Protein AF-L9KL40-F1 (afdb_monomer_lite)

Organism: Tupaia chinensis (NCBI:txid246437)

Foldseek 3Di:
DDDDPPPDPPPPLLPDDQLAFQPVCPPPPPPVVDDPVVSNCRGNVVDDPVSSLVVSLQVLLVVFPPDSVPCPDLRNVLSNLVSLLVVLVVVCVVVVPPVVSVVVNVVSVVVND

Secondary structure (DSSP, 8-state):
------------S----TTSBPGGGTT-TTGGGS-HHHHHHTBTTT--HHHHHHHHHHHHHHHH-SSTT-TTSHHHHHHHHHHHHHHHHHHHHH-TT-HHHHHHHHHHHHHH-

Structure (mmCIF, N/CA/C/O backbone):
data_AF-L9KL40-F1
#
_entry.id   AF-L9KL40-F1
#
loop_
_atom_site.group_PDB
_atom_site.id
_atom_site.type_symbol
_atom_site.label_atom_id
_atom_site.label_alt_id
_atom_site.label_comp_id
_atom_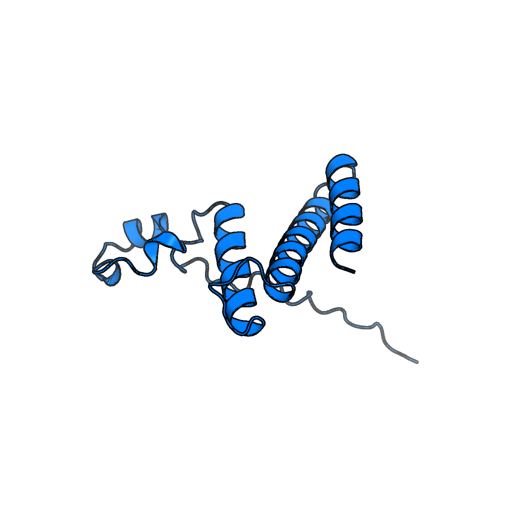site.label_asym_id
_atom_site.label_entity_id
_atom_site.label_seq_id
_atom_site.pdbx_PDB_ins_code
_atom_site.Cartn_x
_atom_site.Cartn_y
_atom_site.Cartn_z
_atom_site.occupancy
_atom_site.B_iso_or_equiv
_atom_site.auth_seq_id
_atom_site.auth_comp_id
_atom_site.auth_asym_id
_atom_site.auth_atom_id
_atom_site.pdbx_PDB_model_num
ATOM 1 N N . MET A 1 1 ? 27.602 -34.786 0.409 1.00 36.00 1 MET A N 1
ATOM 2 C CA . MET A 1 1 ? 27.865 -33.875 1.545 1.00 36.00 1 MET A CA 1
ATOM 3 C C . MET A 1 1 ? 27.884 -32.456 0.971 1.00 36.00 1 MET A C 1
ATOM 5 O O . MET A 1 1 ? 28.786 -32.194 0.202 1.00 36.00 1 MET A O 1
ATOM 9 N N . LEU A 1 2 ? 26.943 -31.527 1.130 1.00 39.91 2 LEU A N 1
ATOM 10 C CA . LEU A 1 2 ? 25.704 -31.403 1.894 1.00 39.91 2 LEU A CA 1
ATOM 11 C C . LEU A 1 2 ? 24.784 -30.390 1.166 1.00 39.91 2 LEU A C 1
ATOM 13 O O . LEU A 1 2 ? 25.255 -29.409 0.604 1.00 39.91 2 LEU A O 1
ATOM 17 N N . SER A 1 3 ? 23.484 -30.681 1.221 1.00 35.03 3 SER A N 1
ATOM 18 C CA . SER A 1 3 ? 22.295 -29.821 1.110 1.00 35.03 3 SER A CA 1
ATOM 19 C C . SER A 1 3 ? 22.228 -28.649 0.124 1.00 35.03 3 SER A C 1
ATOM 21 O O . SER A 1 3 ? 22.617 -27.517 0.390 1.00 35.03 3 SER A O 1
ATOM 23 N N . ARG A 1 4 ? 21.452 -28.926 -0.929 1.00 36.59 4 ARG A N 1
ATOM 24 C CA . ARG A 1 4 ? 20.424 -28.059 -1.517 1.00 36.59 4 ARG A CA 1
ATOM 25 C C . ARG A 1 4 ? 19.631 -27.340 -0.409 1.00 36.59 4 ARG A C 1
ATOM 27 O O . ARG A 1 4 ? 18.744 -27.941 0.196 1.00 36.59 4 ARG A O 1
ATOM 34 N N . ASN A 1 5 ? 19.934 -26.068 -0.150 1.00 34.59 5 ASN A N 1
ATOM 35 C CA . ASN A 1 5 ? 19.082 -25.231 0.689 1.00 34.59 5 ASN A CA 1
ATOM 36 C C . ASN A 1 5 ? 17.736 -25.057 -0.012 1.00 34.59 5 ASN A C 1
ATOM 38 O O . ASN A 1 5 ? 17.621 -24.431 -1.064 1.00 34.59 5 ASN A O 1
ATOM 42 N N . GLN A 1 6 ? 16.725 -25.679 0.581 1.00 33.97 6 GLN A N 1
ATOM 43 C CA . GLN A 1 6 ? 15.328 -25.498 0.255 1.00 33.97 6 GLN A CA 1
ATOM 44 C C . GLN A 1 6 ? 14.969 -24.046 0.590 1.00 33.97 6 GLN A C 1
ATOM 46 O O . GLN A 1 6 ? 14.642 -23.729 1.731 1.00 33.97 6 GLN A O 1
ATOM 51 N N . SER A 1 7 ? 15.016 -23.139 -0.388 1.00 35.88 7 SER A N 1
ATOM 52 C CA . SER A 1 7 ? 14.178 -21.947 -0.303 1.00 35.88 7 SER A CA 1
ATOM 53 C C . SER A 1 7 ? 12.746 -22.425 -0.525 1.00 35.88 7 SER A C 1
ATOM 55 O O . SER A 1 7 ? 12.258 -22.468 -1.657 1.00 35.88 7 SER A O 1
ATOM 57 N N . GLY A 1 8 ? 12.095 -22.856 0.560 1.00 31.52 8 GLY A N 1
ATOM 58 C CA . GLY A 1 8 ? 10.640 -22.971 0.601 1.00 31.52 8 GLY A CA 1
ATOM 59 C C . GLY A 1 8 ? 10.017 -21.683 0.053 1.00 31.52 8 GLY A C 1
ATOM 60 O O . GLY A 1 8 ? 10.679 -20.637 0.087 1.00 31.52 8 GLY A O 1
ATOM 61 N N . PRO A 1 9 ? 8.792 -21.731 -0.499 1.00 37.09 9 PRO A N 1
ATOM 62 C CA . PRO A 1 9 ? 8.182 -20.553 -1.097 1.00 37.09 9 PRO A CA 1
ATOM 63 C C . PRO A 1 9 ? 8.247 -19.441 -0.059 1.00 37.09 9 PRO A C 1
ATOM 65 O O . PRO A 1 9 ? 7.749 -19.613 1.055 1.00 37.09 9 PRO A O 1
ATOM 68 N N . ALA A 1 10 ? 8.957 -18.358 -0.396 1.00 34.62 10 ALA A N 1
ATOM 69 C CA . ALA A 1 10 ? 9.090 -17.193 0.459 1.00 34.62 10 ALA A CA 1
ATOM 70 C C . ALA A 1 10 ? 7.694 -16.888 0.989 1.00 34.62 10 ALA A C 1
ATOM 72 O O . ALA A 1 10 ? 6.809 -16.598 0.183 1.00 34.62 10 ALA A O 1
ATOM 73 N N . LYS A 1 11 ? 7.490 -17.075 2.302 1.00 39.97 11 LYS A N 1
ATOM 74 C CA . LYS A 1 11 ? 6.207 -16.891 2.983 1.00 39.97 11 LYS A CA 1
ATOM 75 C C . LYS A 1 11 ? 5.627 -15.595 2.450 1.00 39.97 11 LYS A C 1
ATOM 77 O O . LYS A 1 11 ? 6.160 -14.524 2.735 1.00 39.97 11 LYS A O 1
ATOM 82 N N . THR A 1 12 ? 4.637 -15.698 1.566 1.00 40.59 12 THR A N 1
ATOM 83 C CA . THR A 1 12 ? 4.174 -14.541 0.814 1.00 40.59 12 THR A CA 1
ATOM 84 C C . THR A 1 12 ? 3.675 -13.556 1.845 1.00 40.59 12 THR A C 1
ATOM 86 O O . THR A 1 12 ? 2.714 -13.834 2.555 1.00 40.59 12 THR A O 1
ATOM 89 N N . MET A 1 13 ? 4.314 -12.393 1.929 1.00 43.09 13 MET A N 1
ATOM 90 C CA . MET A 1 13 ? 3.933 -11.323 2.850 1.00 43.09 13 MET A CA 1
ATOM 91 C C . MET A 1 13 ? 2.547 -10.716 2.521 1.00 43.09 13 MET A C 1
ATOM 93 O O . MET A 1 13 ? 2.124 -9.723 3.101 1.00 43.09 13 MET A O 1
ATOM 97 N N . ASN A 1 14 ? 1.818 -11.341 1.595 1.00 57.53 14 ASN A N 1
ATOM 98 C CA . ASN A 1 14 ? 0.445 -11.048 1.221 1.00 57.53 14 ASN A CA 1
ATOM 99 C C . ASN A 1 14 ? -0.512 -12.017 1.936 1.00 57.53 14 ASN A C 1
ATOM 101 O O . ASN A 1 14 ? -1.391 -12.588 1.305 1.00 57.53 14 ASN A O 1
ATOM 105 N N . GLY A 1 15 ? -0.322 -12.227 3.241 1.00 71.69 15 GLY A N 1
ATOM 106 C CA . GLY A 1 15 ? -1.207 -13.046 4.081 1.00 71.69 15 GLY A CA 1
ATOM 107 C C . GLY A 1 15 ? -2.519 -12.350 4.456 1.00 71.69 15 GLY A C 1
ATOM 108 O O . GLY A 1 15 ? -3.090 -12.668 5.494 1.00 71.69 15 GLY A O 1
ATOM 109 N N . LEU A 1 16 ? -2.955 -11.362 3.668 1.00 86.38 16 LEU A N 1
ATOM 110 C CA . LEU A 1 16 ? -4.231 -10.694 3.892 1.00 86.38 16 LEU A CA 1
ATOM 111 C C . LEU A 1 16 ? -5.360 -11.585 3.359 1.00 86.38 16 LEU A C 1
ATOM 113 O O . LEU A 1 16 ? -5.271 -12.020 2.206 1.00 86.38 16 LEU A O 1
ATOM 117 N N . PRO A 1 17 ? -6.411 -11.848 4.152 1.00 91.81 17 PRO A N 1
ATOM 118 C CA . PRO A 1 17 ? -7.557 -12.596 3.664 1.00 91.81 17 PRO A CA 1
ATOM 119 C C . PRO A 1 17 ? -8.246 -11.804 2.541 1.00 91.81 17 PRO A C 1
ATOM 121 O O . PRO A 1 17 ? -8.488 -10.610 2.720 1.00 91.81 17 PRO A O 1
ATOM 124 N N . PRO A 1 18 ? -8.601 -12.427 1.401 1.00 92.31 18 PRO A N 1
ATOM 125 C CA . PRO A 1 18 ? -9.335 -11.742 0.334 1.00 92.31 18 PRO A CA 1
ATOM 126 C C . PRO A 1 18 ? -10.669 -11.151 0.806 1.00 92.31 18 PRO A C 1
ATOM 128 O O . PRO A 1 18 ? -11.052 -10.083 0.349 1.00 92.31 18 PRO A O 1
ATOM 131 N N . SER A 1 19 ? -11.331 -11.800 1.766 1.00 93.06 19 SER A N 1
ATOM 132 C CA . SER A 1 19 ? -12.589 -11.341 2.367 1.00 93.06 19 SER A CA 1
ATOM 133 C C . SER A 1 19 ? -12.437 -10.163 3.333 1.00 93.06 19 SER A C 1
ATOM 135 O O . SER A 1 19 ? -13.441 -9.619 3.783 1.00 93.06 19 SER A O 1
ATOM 137 N N . MET A 1 20 ? -11.208 -9.760 3.676 1.00 94.44 20 MET A N 1
ATOM 138 C CA . MET A 1 20 ? -10.981 -8.610 4.548 1.00 94.44 20 MET A CA 1
ATOM 139 C C . MET A 1 20 ? -11.527 -7.345 3.888 1.00 94.44 20 MET A C 1
ATOM 141 O O . MET A 1 20 ? -11.249 -7.094 2.715 1.00 94.44 20 MET A O 1
ATOM 145 N N . LEU A 1 21 ? -12.275 -6.542 4.641 1.00 95.44 21 LEU A N 1
ATOM 146 C CA . LEU A 1 21 ? -12.805 -5.276 4.146 1.00 95.44 21 LEU A CA 1
ATOM 147 C C . LEU A 1 21 ? -11.684 -4.271 3.869 1.00 95.44 21 LEU A C 1
ATOM 149 O O . LEU A 1 21 ? -10.642 -4.252 4.534 1.00 95.44 21 LEU A O 1
ATOM 153 N N . LEU A 1 22 ? -11.922 -3.410 2.883 1.00 95.75 22 LEU A N 1
ATOM 154 C CA . LEU A 1 22 ? -11.130 -2.212 2.630 1.00 95.75 22 LEU A CA 1
ATOM 155 C C . LEU A 1 22 ? -11.010 -1.361 3.903 1.00 95.75 22 LEU A C 1
ATOM 157 O O . LEU A 1 22 ? -11.966 -1.264 4.670 1.00 95.75 22 LEU A O 1
ATOM 161 N N . LYS A 1 23 ? -9.853 -0.715 4.105 1.00 93.75 23 LYS A N 1
ATOM 162 C CA . LYS A 1 23 ? -9.540 0.048 5.330 1.00 93.75 23 LYS A CA 1
ATOM 163 C C . LYS A 1 23 ? -10.658 1.021 5.719 1.00 93.75 23 LYS A C 1
ATOM 165 O O . LYS A 1 23 ? -11.103 1.021 6.861 1.00 93.75 23 LYS A O 1
ATOM 170 N N . ASP A 1 24 ? -11.152 1.780 4.748 1.00 93.62 24 ASP A N 1
ATOM 171 C CA . ASP A 1 24 ? -12.139 2.840 4.980 1.00 93.62 24 ASP A CA 1
ATOM 172 C C . ASP A 1 24 ? -13.530 2.297 5.380 1.00 93.62 24 ASP A C 1
ATOM 174 O O . ASP A 1 24 ? -14.361 3.044 5.886 1.00 93.62 24 ASP A O 1
ATOM 178 N N . TYR A 1 25 ? -13.773 0.992 5.206 1.00 94.62 25 TYR A N 1
ATOM 179 C CA . TYR A 1 25 ? -15.052 0.337 5.496 1.00 94.62 25 TYR A CA 1
ATOM 180 C C . TYR A 1 25 ? -15.018 -0.569 6.735 1.00 94.62 25 TYR A C 1
ATOM 182 O O . TYR A 1 25 ? -16.061 -1.049 7.165 1.00 94.62 25 TYR A O 1
ATOM 190 N N . GLN A 1 26 ? -13.850 -0.795 7.347 1.00 92.50 26 GLN A N 1
ATOM 191 C CA . GLN A 1 26 ? -13.722 -1.699 8.501 1.00 92.50 26 GLN A CA 1
ATOM 192 C C . GLN A 1 26 ? -14.454 -1.201 9.755 1.00 92.50 26 GLN A C 1
ATOM 194 O O . GLN A 1 26 ? -14.904 -2.014 10.553 1.00 92.50 26 GLN A O 1
ATOM 199 N N . ASN A 1 27 ? -14.595 0.118 9.915 1.00 92.12 27 ASN A N 1
ATOM 200 C CA . ASN A 1 27 ? -15.195 0.738 11.101 1.00 92.12 27 ASN A CA 1
ATOM 201 C C . ASN A 1 27 ? -16.611 1.284 10.848 1.00 92.12 27 ASN A C 1
ATOM 203 O O . ASN A 1 27 ? -17.122 2.062 11.652 1.00 92.12 27 ASN A O 1
ATOM 207 N N . VAL A 1 28 ? -17.242 0.923 9.724 1.00 92.12 28 VAL A N 1
ATOM 208 C CA . VAL A 1 28 ? -18.596 1.385 9.387 1.00 92.12 28 VAL A CA 1
ATOM 209 C C . VAL A 1 28 ? -19.624 0.614 10.227 1.00 92.12 28 VAL A C 1
ATOM 211 O O . VAL A 1 28 ? -19.700 -0.613 10.119 1.00 92.12 28 VAL A O 1
ATOM 214 N N . PRO A 1 29 ? -20.444 1.289 11.058 1.00 92.69 29 PRO A N 1
ATOM 215 C CA . PRO A 1 29 ? -21.450 0.611 11.867 1.00 92.69 29 PRO A CA 1
ATOM 216 C C . PRO A 1 29 ? -22.482 -0.111 10.997 1.00 92.69 29 PRO A C 1
ATOM 218 O O . PRO A 1 29 ? -23.013 0.459 10.049 1.00 92.69 29 PRO A O 1
ATOM 221 N N . GLY A 1 30 ? -22.812 -1.353 11.354 1.00 89.38 30 GLY A N 1
ATOM 222 C CA . GLY A 1 30 ? -23.864 -2.123 10.685 1.00 89.38 30 GLY A CA 1
ATOM 223 C C . GLY A 1 30 ? -23.430 -2.898 9.438 1.00 89.38 30 GLY A C 1
ATOM 224 O O . GLY A 1 30 ? -24.231 -3.697 8.963 1.00 89.38 30 GLY A O 1
ATOM 225 N N . ILE A 1 31 ? -22.178 -2.764 8.980 1.00 90.00 31 ILE A N 1
ATOM 226 C CA . ILE A 1 31 ? -21.677 -3.453 7.774 1.00 90.00 31 ILE A CA 1
ATOM 227 C C . ILE A 1 31 ? -21.722 -4.987 7.867 1.00 90.00 31 ILE A C 1
ATOM 229 O O . ILE A 1 31 ? -21.807 -5.691 6.866 1.00 90.00 31 ILE A O 1
ATOM 233 N N . GLU A 1 32 ? -21.717 -5.534 9.084 1.00 87.62 32 GLU A N 1
ATOM 234 C CA . GLU A 1 32 ? -21.867 -6.975 9.320 1.00 87.62 32 GLU A CA 1
ATOM 235 C C . GLU A 1 32 ? -23.242 -7.511 8.893 1.00 87.62 32 GLU A C 1
ATOM 237 O O . GLU A 1 32 ? -23.370 -8.697 8.585 1.00 87.62 32 GLU A O 1
ATOM 242 N N . LYS A 1 33 ? -24.263 -6.643 8.863 1.00 92.38 33 LYS A N 1
ATOM 243 C CA . LYS A 1 33 ? -25.647 -6.989 8.509 1.00 92.38 33 LYS A CA 1
ATOM 244 C C . LYS A 1 33 ? -25.927 -6.882 7.011 1.00 92.38 33 LYS A C 1
ATOM 246 O O . LYS A 1 33 ? -27.007 -7.284 6.586 1.00 92.38 33 LYS A O 1
ATOM 251 N N . ASP A 1 34 ? -24.990 -6.344 6.234 1.00 92.19 34 ASP A N 1
ATOM 252 C CA . ASP A 1 34 ? -25.134 -6.231 4.787 1.00 92.19 34 ASP A CA 1
ATOM 253 C C . ASP A 1 34 ? -25.042 -7.596 4.091 1.00 92.19 34 ASP A C 1
ATOM 255 O O . ASP A 1 34 ? -24.474 -8.570 4.608 1.00 92.19 34 ASP A O 1
ATOM 259 N N . ASP A 1 35 ? -25.589 -7.634 2.876 1.00 95.56 35 ASP A N 1
ATOM 260 C CA . ASP A 1 35 ? -25.533 -8.782 1.974 1.00 95.56 35 ASP A CA 1
ATOM 261 C C . ASP A 1 35 ? -24.075 -9.190 1.683 1.00 95.56 35 ASP A C 1
ATOM 263 O O . ASP A 1 35 ? -23.165 -8.360 1.568 1.00 95.56 35 ASP A O 1
ATOM 267 N N . ASP A 1 36 ? -23.846 -10.491 1.530 1.00 94.19 36 ASP A N 1
ATOM 268 C CA . ASP A 1 36 ? -22.549 -11.067 1.181 1.00 94.19 36 ASP A CA 1
ATOM 269 C C . ASP A 1 36 ? -21.989 -10.509 -0.135 1.00 94.19 36 ASP A C 1
ATOM 271 O O . ASP A 1 36 ? -20.774 -10.330 -0.258 1.00 94.19 36 ASP A O 1
ATOM 275 N N . VAL A 1 37 ? -22.849 -10.158 -1.098 1.00 95.88 37 VAL A N 1
ATOM 276 C CA . VAL A 1 37 ? -22.437 -9.515 -2.356 1.00 95.88 37 VAL A CA 1
ATOM 277 C C . VAL A 1 37 ? -21.839 -8.132 -2.098 1.00 95.88 37 VAL A C 1
ATOM 279 O O . VAL A 1 37 ? -20.784 -7.804 -2.648 1.00 95.88 37 VAL A O 1
ATOM 282 N N . VAL A 1 38 ? -22.472 -7.333 -1.235 1.00 95.31 38 VAL A N 1
ATOM 283 C CA . VAL A 1 38 ? -21.994 -5.989 -0.875 1.00 95.31 38 VAL A CA 1
ATOM 284 C C . VAL A 1 38 ? -20.674 -6.094 -0.114 1.00 95.31 38 VAL A C 1
ATOM 286 O O . VAL A 1 38 ? -19.698 -5.434 -0.478 1.00 95.31 38 VAL A O 1
ATOM 289 N N . LYS A 1 39 ? -20.589 -6.998 0.870 1.00 94.88 39 LYS A N 1
ATOM 290 C CA . LYS A 1 39 ? -19.350 -7.244 1.628 1.00 94.88 39 LYS A CA 1
ATOM 291 C C . LYS A 1 39 ? -18.204 -7.691 0.719 1.00 94.88 39 LYS A C 1
ATOM 293 O O . LYS A 1 39 ? -17.078 -7.225 0.882 1.00 94.88 39 LYS A O 1
ATOM 298 N N . ARG A 1 40 ? -18.476 -8.531 -0.286 1.00 96.06 40 ARG A N 1
ATOM 299 C CA . ARG A 1 40 ? -17.474 -8.961 -1.275 1.00 96.06 40 ARG A CA 1
ATOM 300 C C . ARG A 1 40 ? -16.989 -7.806 -2.150 1.00 96.06 40 ARG A C 1
ATOM 302 O O . ARG A 1 40 ? -15.785 -7.704 -2.389 1.00 96.06 40 ARG A O 1
ATOM 309 N N . LEU A 1 41 ? -17.883 -6.920 -2.594 1.00 96.00 41 LEU A N 1
ATOM 310 C CA . LEU A 1 41 ? -17.517 -5.743 -3.392 1.00 96.00 41 LEU A CA 1
ATOM 311 C C . LEU A 1 41 ? -16.603 -4.780 -2.615 1.00 96.00 41 LEU A C 1
ATOM 313 O O . LEU A 1 41 ? -15.697 -4.186 -3.197 1.00 96.00 41 LEU A O 1
ATOM 317 N N . LEU A 1 42 ? -16.805 -4.679 -1.300 1.00 95.81 42 LEU A N 1
ATOM 318 C CA . LEU A 1 42 ? -16.021 -3.846 -0.382 1.00 95.81 42 LEU A CA 1
ATOM 319 C C . LEU A 1 42 ? -14.805 -4.569 0.227 1.00 95.81 42 LEU A C 1
ATOM 321 O O . LEU A 1 42 ? -14.173 -4.051 1.151 1.00 95.81 42 LEU A O 1
ATOM 325 N N . SER A 1 43 ? -14.461 -5.758 -0.272 1.00 95.69 43 SER A N 1
ATOM 326 C CA . SER A 1 43 ? -13.347 -6.569 0.229 1.00 95.69 43 SER A CA 1
ATOM 327 C C . SER A 1 43 ? -12.068 -6.427 -0.602 1.00 95.69 43 SER A C 1
ATOM 329 O O . SER A 1 43 ? -12.062 -5.916 -1.727 1.00 95.69 43 SER A O 1
ATOM 331 N N . LEU A 1 44 ? -10.958 -6.946 -0.072 1.00 95.50 44 LEU A N 1
ATOM 332 C CA . LEU A 1 44 ? -9.681 -7.026 -0.778 1.00 95.50 44 LEU A CA 1
ATOM 333 C C . LEU A 1 44 ? -9.717 -7.923 -2.021 1.00 95.50 44 LEU A C 1
ATOM 335 O O . LEU A 1 44 ? -8.812 -7.835 -2.860 1.00 95.50 44 LEU A O 1
ATOM 339 N N . GLU A 1 45 ? -10.726 -8.780 -2.154 1.00 94.19 45 GLU A N 1
ATOM 340 C CA . GLU A 1 45 ? -10.921 -9.635 -3.317 1.00 94.19 45 GLU A CA 1
ATOM 341 C C . GLU A 1 45 ? -11.079 -8.794 -4.589 1.00 94.19 45 GLU A C 1
ATOM 343 O O . GLU A 1 45 ? -10.349 -9.008 -5.558 1.00 94.19 45 GLU A O 1
ATOM 348 N N . MET A 1 46 ? -11.950 -7.782 -4.539 1.00 94.62 46 MET A N 1
ATOM 349 C CA . MET A 1 46 ? -12.236 -6.869 -5.655 1.00 94.62 46 MET A CA 1
ATOM 350 C C . MET A 1 46 ? -11.349 -5.614 -5.645 1.00 94.62 46 MET A C 1
ATOM 352 O O . MET A 1 46 ? -11.427 -4.771 -6.539 1.00 94.62 46 MET A O 1
ATOM 356 N N . ALA A 1 47 ? -10.471 -5.481 -4.650 1.00 95.00 47 ALA A N 1
ATOM 357 C CA . ALA A 1 47 ? -9.645 -4.299 -4.469 1.00 95.00 47 ALA A CA 1
ATOM 358 C C . ALA A 1 47 ? -8.422 -4.242 -5.395 1.00 95.00 47 ALA A C 1
ATOM 360 O O . ALA A 1 47 ? -7.755 -5.243 -5.691 1.00 95.00 47 ALA A O 1
ATOM 361 N N . ASN A 1 48 ? -8.040 -3.014 -5.748 1.00 94.00 48 ASN A N 1
ATOM 362 C CA . ASN A 1 48 ? -6.784 -2.744 -6.437 1.00 94.00 48 ASN A CA 1
ATOM 363 C C . ASN A 1 48 ? -5.560 -2.957 -5.511 1.00 94.00 48 ASN A C 1
ATOM 365 O O . ASN A 1 48 ? -5.666 -3.101 -4.291 1.00 94.00 48 ASN A O 1
ATOM 369 N N . GLN A 1 49 ? -4.357 -2.956 -6.092 1.00 92.00 49 GLN A N 1
ATOM 370 C CA . GLN A 1 49 ? -3.120 -3.167 -5.330 1.00 92.00 49 GLN A CA 1
ATOM 371 C C . GLN A 1 49 ? -2.831 -2.038 -4.322 1.00 92.00 49 GLN A C 1
ATOM 373 O O . GLN A 1 49 ? -2.220 -2.306 -3.291 1.00 92.00 49 GLN A O 1
ATOM 378 N N . LYS A 1 50 ? -3.263 -0.795 -4.580 1.00 93.31 50 LYS A N 1
ATOM 379 C CA . LYS A 1 50 ? -3.032 0.338 -3.666 1.00 93.31 50 LYS A CA 1
ATOM 380 C C . LYS A 1 50 ? -3.792 0.156 -2.354 1.00 93.31 50 LYS A C 1
ATOM 382 O O . LYS A 1 50 ? -3.206 0.357 -1.297 1.00 93.31 50 LYS A O 1
ATOM 387 N N . GLU A 1 51 ? -5.041 -0.293 -2.415 1.00 95.19 51 GLU A N 1
ATOM 388 C CA . GLU A 1 51 ? -5.840 -0.584 -1.219 1.00 95.19 51 GLU A CA 1
ATOM 389 C C . GLU A 1 51 ? -5.215 -1.693 -0.364 1.00 95.19 51 GLU A C 1
ATOM 391 O O . GLU A 1 51 ? -5.124 -1.577 0.857 1.00 95.19 51 GLU A O 1
ATOM 396 N N . LYS A 1 52 ? -4.669 -2.730 -1.009 1.00 93.75 52 LYS A N 1
ATOM 397 C CA . LYS A 1 52 ? -3.929 -3.797 -0.314 1.00 93.75 52 LYS A CA 1
ATOM 398 C C . LYS A 1 52 ? -2.695 -3.250 0.406 1.00 93.75 52 LYS A C 1
ATOM 400 O O . LYS A 1 52 ? -2.429 -3.636 1.541 1.00 93.75 52 LYS A O 1
ATOM 405 N N . LEU A 1 53 ? -1.966 -2.326 -0.226 1.00 94.12 53 LEU A N 1
ATOM 406 C CA . LEU A 1 53 ? -0.792 -1.691 0.381 1.00 94.12 53 LEU A CA 1
ATOM 407 C C . LEU A 1 53 ? -1.157 -0.809 1.584 1.00 94.12 53 LEU A C 1
ATOM 409 O O . LEU A 1 53 ? -0.389 -0.796 2.542 1.00 94.12 53 LEU A O 1
ATOM 413 N N . LYS A 1 54 ? -2.314 -0.125 1.580 1.00 94.12 54 LYS A N 1
ATOM 414 C CA . LYS A 1 54 ? -2.776 0.664 2.740 1.00 94.12 54 LYS A CA 1
ATOM 415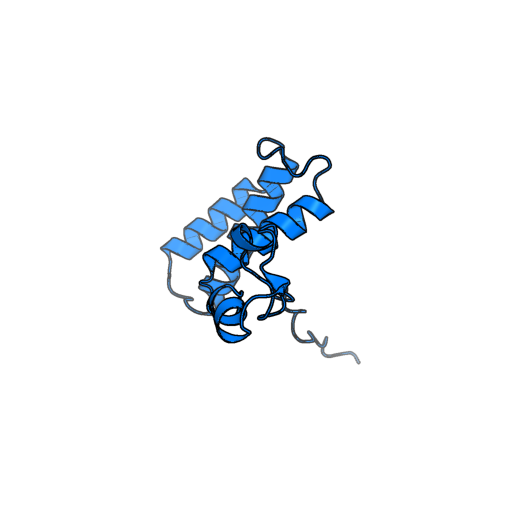 C C . LYS A 1 54 ? -2.928 -0.211 3.987 1.00 94.12 54 LYS A C 1
ATOM 417 O O . LYS A 1 54 ? -2.407 0.138 5.042 1.00 94.12 54 LYS A O 1
ATOM 422 N N . ILE A 1 55 ? -3.574 -1.370 3.846 1.00 94.00 55 ILE A N 1
ATOM 423 C CA . ILE A 1 55 ? -3.773 -2.313 4.958 1.00 94.00 55 ILE A CA 1
ATOM 424 C C . ILE A 1 55 ? -2.437 -2.913 5.410 1.00 94.00 55 ILE A C 1
ATOM 426 O O . ILE A 1 55 ? -2.178 -3.022 6.605 1.00 94.00 55 ILE A O 1
ATOM 430 N N . GLN A 1 56 ? -1.548 -3.272 4.477 1.00 92.81 56 GLN A N 1
ATOM 431 C CA . GLN A 1 56 ? -0.214 -3.771 4.838 1.00 92.81 56 GLN A CA 1
ATOM 432 C C . GLN A 1 56 ? 0.609 -2.729 5.600 1.00 92.81 56 GLN A C 1
ATOM 434 O O . GLN A 1 56 ? 1.327 -3.082 6.535 1.00 92.81 56 GLN A O 1
ATOM 439 N N . GLN A 1 57 ? 0.512 -1.460 5.201 1.00 93.31 57 GLN A N 1
ATOM 440 C CA . GLN A 1 57 ? 1.178 -0.364 5.888 1.00 93.31 57 GLN A CA 1
ATOM 441 C C . GLN A 1 57 ? 0.640 -0.201 7.308 1.00 93.31 57 GLN A C 1
ATOM 443 O O . GLN A 1 57 ? 1.437 -0.170 8.235 1.00 93.31 57 GLN A O 1
ATOM 448 N N . GLU A 1 58 ? -0.678 -0.169 7.491 1.00 92.75 58 GLU A N 1
ATOM 449 C CA . GLU A 1 58 ? -1.317 -0.087 8.810 1.00 92.75 58 GLU A CA 1
ATOM 450 C C . GLU A 1 58 ? -0.946 -1.264 9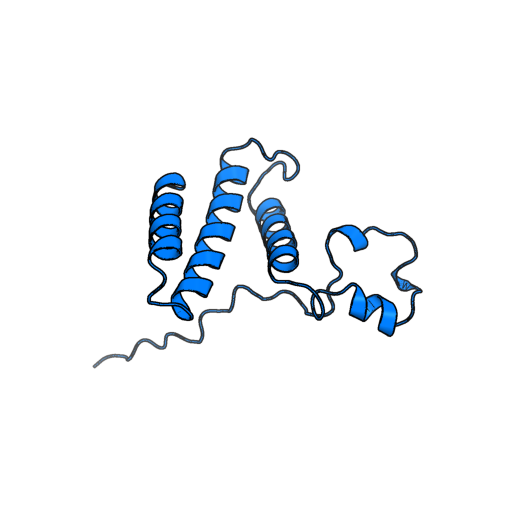.719 1.00 92.75 58 GLU A C 1
ATOM 452 O O . GLU A 1 58 ? -0.506 -1.064 10.848 1.00 92.75 58 GLU A O 1
ATOM 457 N N . GLN A 1 59 ? -1.022 -2.499 9.217 1.00 92.44 59 GLN A N 1
ATOM 458 C CA . GLN A 1 59 ? -0.632 -3.680 9.990 1.00 92.44 59 GLN A CA 1
ATOM 459 C C . GLN A 1 59 ? 0.836 -3.662 10.413 1.00 92.44 59 GLN A C 1
ATOM 461 O O . GLN A 1 59 ? 1.175 -4.218 11.456 1.00 92.44 59 GLN A O 1
ATOM 466 N N . LEU A 1 60 ? 1.719 -3.101 9.584 1.00 92.62 60 LEU A N 1
ATOM 467 C CA . LEU A 1 60 ? 3.130 -2.974 9.922 1.00 92.62 60 LEU A CA 1
ATOM 468 C C . LEU A 1 60 ? 3.364 -1.808 10.891 1.00 92.62 60 LEU A C 1
ATOM 470 O O . LEU A 1 60 ? 4.149 -1.961 11.821 1.00 92.62 60 LEU A O 1
ATOM 474 N N . MET A 1 61 ? 2.638 -0.702 10.722 1.00 93.81 61 MET A N 1
ATOM 475 C CA . MET A 1 61 ? 2.677 0.459 11.610 1.00 93.81 61 MET A CA 1
ATOM 476 C C . MET A 1 61 ? 2.281 0.069 13.036 1.00 93.81 61 MET A C 1
ATOM 478 O O . MET A 1 61 ? 3.069 0.254 13.954 1.00 93.81 61 MET A O 1
ATOM 482 N N . ASN A 1 62 ? 1.139 -0.607 13.194 1.00 92.75 62 ASN A N 1
ATOM 483 C CA . ASN A 1 62 ? 0.621 -1.067 14.488 1.00 92.75 62 ASN A CA 1
ATOM 484 C C . ASN A 1 62 ? 1.539 -2.068 15.205 1.00 92.75 62 ASN A C 1
ATOM 486 O O . ASN A 1 62 ? 1.386 -2.301 16.400 1.00 92.75 62 ASN A O 1
ATOM 490 N N . LYS A 1 63 ? 2.461 -2.710 14.479 1.00 92.00 63 LYS A N 1
ATOM 491 C CA . LYS A 1 63 ? 3.411 -3.679 15.045 1.00 92.00 63 LYS A CA 1
ATOM 492 C C . LYS A 1 63 ? 4.739 -3.061 15.453 1.00 92.00 63 LYS A C 1
ATOM 494 O O . LYS A 1 63 ? 5.410 -3.626 16.308 1.00 92.00 63 LYS A O 1
ATOM 499 N N . VAL A 1 64 ? 5.160 -2.002 14.768 1.00 89.75 64 VAL A N 1
ATOM 500 C CA . VAL A 1 64 ? 6.533 -1.483 14.851 1.00 89.75 64 VAL A CA 1
ATOM 501 C C . VAL A 1 64 ? 6.576 -0.120 15.525 1.00 89.75 64 VAL A C 1
ATOM 503 O O . VAL A 1 64 ? 7.509 0.148 16.272 1.00 89.75 64 VAL A O 1
ATOM 506 N N . VAL A 1 65 ? 5.587 0.733 15.275 1.00 92.00 65 VAL A N 1
ATOM 507 C CA . VAL A 1 65 ? 5.601 2.128 15.716 1.00 92.00 65 VAL A CA 1
ATOM 508 C C . VAL A 1 65 ? 4.820 2.271 17.013 1.00 92.00 65 VAL A C 1
ATOM 510 O O . VAL A 1 65 ? 3.709 1.762 17.136 1.00 92.00 65 VAL A O 1
ATOM 513 N N . ALA A 1 66 ? 5.402 2.986 17.979 1.00 90.81 66 ALA A N 1
ATOM 514 C CA . ALA A 1 66 ? 4.792 3.202 19.290 1.00 90.81 66 ALA A CA 1
ATOM 515 C C . ALA A 1 66 ? 3.469 3.985 19.210 1.00 90.81 66 ALA A C 1
ATOM 517 O O . ALA A 1 66 ? 2.526 3.673 19.932 1.00 90.81 66 ALA A O 1
ATOM 518 N N . ASN A 1 67 ? 3.396 4.980 18.319 1.00 92.06 67 ASN A N 1
ATOM 519 C CA . ASN A 1 67 ? 2.177 5.723 18.009 1.00 92.06 67 ASN A CA 1
ATOM 520 C C . ASN A 1 67 ? 1.849 5.606 16.507 1.00 92.06 67 ASN A C 1
ATOM 522 O O . ASN A 1 67 ? 2.407 6.361 15.710 1.00 92.06 67 ASN A O 1
ATOM 526 N N . PRO A 1 68 ? 0.963 4.681 16.101 1.00 89.12 68 PRO A N 1
ATOM 527 C CA . PRO A 1 68 ? 0.667 4.440 14.688 1.00 89.12 68 PRO A CA 1
ATOM 528 C C . PRO A 1 68 ? 0.020 5.611 13.940 1.00 89.12 68 PRO A C 1
ATOM 530 O O . PRO A 1 68 ? 0.105 5.668 12.713 1.00 89.12 68 PRO A O 1
ATOM 533 N N . GLU A 1 69 ? -0.596 6.546 14.664 1.00 88.38 69 GLU A N 1
ATOM 534 C CA . GLU A 1 69 ? -1.197 7.755 14.091 1.00 88.38 69 GLU A CA 1
ATOM 535 C C . GLU A 1 69 ? -0.139 8.818 13.740 1.00 88.38 69 GLU A C 1
ATOM 537 O O . GLU A 1 69 ? -0.380 9.702 12.914 1.00 88.38 69 GLU A O 1
ATOM 542 N N . ASP A 1 70 ? 1.060 8.730 14.330 1.00 89.75 70 ASP A N 1
ATOM 543 C CA . ASP A 1 70 ? 2.164 9.635 14.022 1.00 89.75 70 ASP A CA 1
ATOM 544 C C . ASP A 1 70 ? 2.931 9.184 12.773 1.00 89.75 70 ASP A C 1
ATOM 546 O O . ASP A 1 70 ? 3.871 8.385 12.807 1.00 89.75 70 ASP A O 1
ATOM 550 N N . THR A 1 71 ? 2.550 9.782 11.648 1.00 89.06 71 THR A N 1
ATOM 551 C CA . THR A 1 71 ? 3.186 9.548 10.346 1.00 89.06 71 THR A CA 1
ATOM 552 C C . THR A 1 71 ? 4.507 10.295 10.143 1.00 89.06 71 THR A C 1
ATOM 554 O O . THR A 1 71 ? 5.191 10.040 9.150 1.00 89.06 71 THR A O 1
ATOM 557 N N . SER A 1 72 ? 4.871 11.207 11.052 1.00 90.50 72 SER A N 1
ATOM 558 C CA . SER A 1 72 ? 6.079 12.036 10.947 1.00 90.50 72 SER A CA 1
ATOM 559 C C . SER A 1 72 ? 7.319 11.391 11.569 1.00 90.50 72 SER A C 1
ATOM 561 O O . SER A 1 72 ? 8.443 11.796 11.266 1.00 90.50 72 SER A O 1
ATOM 563 N N . SER A 1 73 ? 7.123 10.367 12.402 1.00 93.00 73 SER A N 1
ATOM 564 C CA . SER A 1 73 ? 8.206 9.633 13.050 1.00 93.00 73 SER A CA 1
ATOM 565 C C . SER A 1 73 ? 9.130 8.926 12.049 1.00 93.00 73 SER A C 1
ATOM 567 O O . SER A 1 73 ? 8.726 8.506 10.957 1.00 93.00 73 SER A O 1
ATOM 569 N N . LEU A 1 74 ? 10.396 8.746 12.445 1.00 93.19 74 LEU A N 1
ATOM 570 C CA . LEU A 1 74 ? 11.377 7.998 11.652 1.00 93.19 74 LEU A CA 1
ATOM 571 C C . LEU A 1 74 ? 10.911 6.560 11.403 1.00 93.19 74 LEU A C 1
ATOM 573 O O . LEU A 1 74 ? 10.989 6.080 10.271 1.00 93.19 74 LEU A O 1
ATOM 577 N N . ASP A 1 75 ? 10.354 5.905 12.422 1.00 92.75 75 ASP A N 1
ATOM 578 C CA . ASP A 1 75 ? 9.853 4.536 12.303 1.00 92.75 75 ASP A CA 1
ATOM 579 C C . ASP A 1 75 ? 8.687 4.451 11.308 1.00 92.75 75 ASP A C 1
ATOM 581 O O . ASP A 1 75 ? 8.673 3.563 10.448 1.00 92.75 75 ASP A O 1
ATOM 585 N N . ALA A 1 76 ? 7.755 5.412 11.334 1.00 94.69 76 ALA A N 1
ATOM 586 C CA . ALA A 1 76 ? 6.675 5.482 10.351 1.00 94.69 76 ALA A CA 1
ATOM 587 C C . ALA A 1 76 ? 7.204 5.693 8.924 1.00 94.69 76 ALA A C 1
ATOM 589 O O . ALA A 1 76 ? 6.744 5.036 7.979 1.00 94.69 76 ALA A O 1
ATOM 590 N N . GLY A 1 77 ? 8.220 6.546 8.763 1.00 94.88 77 GLY A N 1
ATOM 591 C CA . GLY A 1 77 ? 8.928 6.738 7.499 1.00 94.88 77 GLY A CA 1
ATOM 592 C C . GLY A 1 77 ? 9.581 5.449 6.985 1.00 94.88 77 GLY A C 1
ATOM 593 O O . GLY A 1 77 ? 9.391 5.073 5.822 1.00 94.88 77 GLY A O 1
ATOM 594 N N . ILE A 1 78 ? 10.291 4.722 7.854 1.00 95.31 78 ILE A N 1
ATOM 595 C CA . ILE A 1 78 ? 10.943 3.441 7.535 1.00 95.31 78 ILE A CA 1
ATOM 596 C C . ILE A 1 78 ? 9.908 2.386 7.124 1.00 95.31 78 ILE A C 1
ATOM 598 O O . ILE A 1 78 ? 10.116 1.662 6.139 1.00 95.31 78 ILE A O 1
ATOM 602 N N . VAL A 1 79 ? 8.775 2.308 7.827 1.00 95.38 79 VAL A N 1
ATOM 603 C CA . VAL A 1 79 ? 7.652 1.419 7.489 1.00 95.38 79 VAL A CA 1
ATOM 604 C C . VAL A 1 79 ? 7.107 1.749 6.098 1.00 95.38 79 VAL A C 1
ATOM 606 O O . VAL A 1 79 ? 7.017 0.859 5.243 1.00 95.38 79 VAL A O 1
ATOM 609 N N . ALA A 1 80 ? 6.817 3.023 5.822 1.00 94.38 80 ALA A N 1
ATOM 610 C CA . ALA A 1 80 ? 6.290 3.464 4.533 1.00 94.38 80 ALA A CA 1
ATOM 611 C C . ALA A 1 80 ? 7.259 3.170 3.371 1.00 94.38 80 ALA A C 1
ATOM 613 O O . ALA A 1 80 ? 6.845 2.669 2.317 1.00 94.38 80 ALA A O 1
ATOM 614 N N . LEU A 1 81 ? 8.559 3.431 3.553 1.00 96.44 81 LEU A N 1
ATOM 615 C CA . LEU A 1 81 ? 9.589 3.107 2.561 1.00 96.44 81 LEU A CA 1
ATOM 616 C C . LEU A 1 81 ? 9.707 1.599 2.340 1.00 96.44 81 LEU A C 1
ATOM 618 O O . LEU A 1 81 ? 9.784 1.151 1.197 1.00 96.44 81 LEU A O 1
ATOM 622 N N . THR A 1 82 ? 9.643 0.803 3.405 1.00 96.31 82 THR A N 1
ATOM 623 C CA . THR A 1 82 ? 9.714 -0.661 3.322 1.00 96.31 82 THR A CA 1
ATOM 624 C C . THR A 1 82 ? 8.566 -1.252 2.504 1.00 96.31 82 THR A C 1
ATOM 626 O O . THR A 1 82 ? 8.798 -2.134 1.674 1.00 96.31 82 THR A O 1
ATOM 629 N N . ILE A 1 83 ? 7.338 -0.757 2.682 1.00 95.38 83 ILE A N 1
ATOM 630 C CA . ILE A 1 83 ? 6.184 -1.188 1.878 1.00 95.38 83 ILE A CA 1
ATOM 631 C C . ILE A 1 83 ? 6.377 -0.825 0.398 1.00 95.38 83 ILE A C 1
ATOM 633 O O . ILE A 1 83 ? 6.158 -1.668 -0.476 1.00 95.38 83 ILE A O 1
ATOM 637 N N . LYS A 1 84 ? 6.852 0.393 0.097 1.00 95.06 84 LYS A N 1
ATOM 638 C CA . LYS A 1 84 ? 7.134 0.829 -1.284 1.00 95.06 84 LYS A CA 1
ATOM 639 C C . LYS A 1 84 ? 8.217 -0.020 -1.952 1.00 95.06 84 LYS A C 1
ATOM 641 O O . LYS A 1 84 ? 8.017 -0.457 -3.083 1.00 95.06 84 LYS A O 1
ATOM 646 N N . ILE A 1 85 ? 9.322 -0.286 -1.253 1.00 96.81 85 ILE A N 1
ATOM 647 C CA . ILE A 1 85 ? 10.423 -1.134 -1.740 1.00 96.81 85 ILE A CA 1
ATOM 648 C C . ILE A 1 85 ? 9.891 -2.519 -2.112 1.00 96.81 85 ILE A C 1
ATOM 650 O O . ILE A 1 85 ? 10.071 -2.946 -3.247 1.00 96.81 85 ILE A O 1
ATOM 654 N N . ARG A 1 86 ? 9.143 -3.177 -1.218 1.00 94.62 86 ARG A N 1
ATOM 655 C CA . ARG A 1 86 ? 8.559 -4.504 -1.490 1.00 94.62 86 ARG A CA 1
ATOM 656 C C . ARG A 1 86 ? 7.609 -4.502 -2.686 1.00 94.62 86 ARG A C 1
ATOM 658 O O . ARG A 1 86 ? 7.595 -5.448 -3.475 1.00 94.62 86 ARG A O 1
ATOM 665 N N . ASN A 1 87 ? 6.814 -3.443 -2.844 1.00 94.38 87 ASN A N 1
ATOM 666 C CA . ASN A 1 87 ? 5.938 -3.308 -4.003 1.00 94.38 87 ASN A CA 1
ATOM 667 C C . ASN A 1 87 ? 6.741 -3.187 -5.310 1.00 94.38 87 ASN A C 1
ATOM 669 O O . ASN A 1 87 ? 6.399 -3.835 -6.300 1.00 94.38 87 ASN A O 1
ATOM 673 N N . TYR 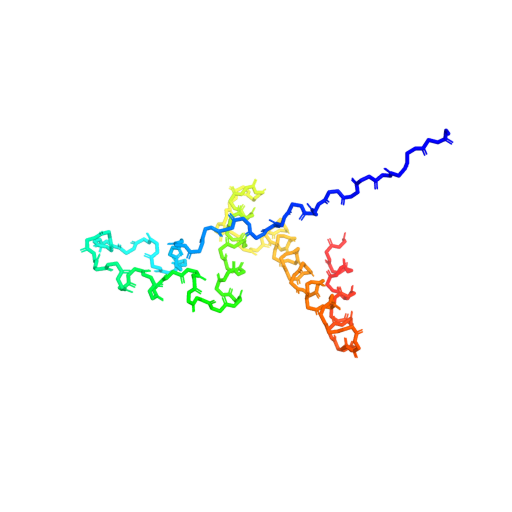A 1 88 ? 7.831 -2.415 -5.308 1.00 95.62 88 TYR A N 1
ATOM 674 C CA . TYR A 1 88 ? 8.726 -2.312 -6.460 1.00 95.62 88 TYR A CA 1
ATOM 675 C C . TYR A 1 88 ? 9.483 -3.610 -6.738 1.00 95.62 88 TYR A C 1
ATOM 677 O O . TYR A 1 88 ? 9.569 -4.004 -7.894 1.00 95.62 88 TYR A O 1
ATOM 685 N N . GLU A 1 89 ? 9.958 -4.330 -5.722 1.00 95.56 89 GLU A N 1
ATOM 686 C CA . GLU A 1 89 ? 10.565 -5.656 -5.899 1.00 95.56 89 GLU A CA 1
ATOM 687 C C . GLU A 1 89 ? 9.600 -6.613 -6.613 1.00 95.56 89 GLU A C 1
ATOM 689 O O . GLU A 1 89 ? 9.974 -7.260 -7.593 1.00 95.56 89 GLU A O 1
ATOM 694 N N . LYS A 1 90 ? 8.328 -6.649 -6.188 1.00 94.00 90 LYS A N 1
ATOM 695 C CA . LYS A 1 90 ? 7.281 -7.453 -6.837 1.00 94.00 90 LYS A CA 1
ATOM 696 C C . LYS A 1 90 ? 7.018 -7.006 -8.280 1.00 94.00 90 LYS A C 1
ATOM 698 O O . LYS A 1 90 ? 6.860 -7.854 -9.158 1.00 94.00 90 LYS A O 1
ATOM 703 N N . HIS A 1 91 ? 6.983 -5.697 -8.541 1.00 95.38 91 HIS A N 1
ATOM 704 C CA . HIS A 1 91 ? 6.861 -5.160 -9.903 1.00 95.38 91 HIS A CA 1
ATOM 705 C C . HIS A 1 91 ? 8.035 -5.602 -10.782 1.00 95.38 91 HIS A C 1
ATOM 707 O O . HIS A 1 91 ? 7.817 -6.154 -11.859 1.00 95.38 91 HIS A O 1
ATOM 713 N N . MET A 1 92 ? 9.268 -5.459 -10.292 1.00 96.06 92 MET A N 1
ATOM 714 C CA . MET A 1 92 ? 10.494 -5.806 -11.017 1.00 96.06 92 MET A CA 1
ATOM 715 C C . MET A 1 92 ? 10.623 -7.307 -11.299 1.00 96.06 92 MET A C 1
ATOM 717 O O . MET A 1 92 ? 11.174 -7.683 -12.334 1.00 96.06 92 MET A O 1
ATOM 721 N N . GLN A 1 93 ? 10.074 -8.178 -10.442 1.00 95.31 93 GLN A N 1
ATOM 722 C CA . GLN A 1 93 ? 10.011 -9.621 -10.715 1.00 95.31 93 GLN A CA 1
ATOM 723 C C . GLN A 1 93 ? 9.231 -9.934 -12.003 1.00 95.31 93 GLN A C 1
ATOM 725 O O . GLN A 1 93 ? 9.629 -10.834 -12.750 1.00 95.31 93 GLN A O 1
ATOM 730 N N . LYS A 1 94 ? 8.160 -9.175 -12.278 1.00 95.62 94 LYS A N 1
ATOM 731 C CA . LYS A 1 94 ? 7.307 -9.316 -13.469 1.00 95.62 94 LYS A CA 1
ATOM 732 C C . LY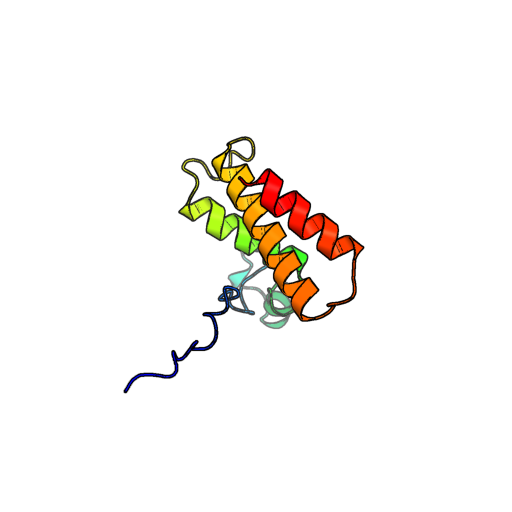S A 1 94 ? 7.803 -8.479 -14.656 1.00 95.62 94 LYS A C 1
ATOM 734 O O . LYS A 1 94 ? 7.779 -8.952 -15.788 1.00 95.62 94 LYS A O 1
ATOM 739 N N . HIS A 1 95 ? 8.278 -7.260 -14.406 1.00 96.12 95 HIS A N 1
ATOM 740 C CA . HIS A 1 95 ? 8.636 -6.259 -15.416 1.00 96.12 95 HIS A CA 1
ATOM 741 C C . HIS A 1 95 ? 10.138 -5.946 -15.387 1.00 96.12 95 HIS A C 1
ATOM 743 O O . HIS A 1 95 ? 10.566 -4.832 -15.107 1.00 96.12 95 HIS A O 1
ATOM 749 N N . ARG A 1 96 ? 10.967 -6.949 -15.700 1.00 95.38 96 ARG A N 1
ATOM 750 C CA . ARG A 1 96 ? 12.430 -6.890 -15.504 1.00 95.38 96 ARG A CA 1
ATOM 751 C C . ARG A 1 96 ? 13.170 -5.801 -16.294 1.00 95.38 96 ARG A C 1
ATOM 753 O O . ARG A 1 96 ? 14.281 -5.457 -15.916 1.00 95.38 96 ARG A O 1
ATOM 760 N N . LYS A 1 97 ? 12.590 -5.304 -17.392 1.00 97.38 97 LYS A N 1
ATOM 761 C CA . LYS A 1 97 ? 13.196 -4.294 -18.285 1.00 97.38 97 LYS A CA 1
ATOM 762 C C . LYS A 1 97 ? 12.718 -2.861 -18.008 1.00 97.38 97 LYS A C 1
ATOM 764 O O . LYS A 1 97 ? 13.039 -1.954 -18.768 1.00 97.38 97 LYS A O 1
ATOM 769 N N . ASP A 1 98 ? 11.912 -2.660 -16.970 1.00 97.94 98 ASP A N 1
ATOM 770 C CA . ASP A 1 98 ? 11.423 -1.341 -16.575 1.00 97.94 98 ASP A CA 1
ATOM 771 C C . ASP A 1 98 ? 12.513 -0.578 -15.804 1.00 97.94 98 ASP A C 1
ATOM 773 O O . ASP A 1 98 ? 12.674 -0.723 -14.590 1.00 97.94 98 ASP A O 1
ATOM 777 N N . GLU A 1 99 ? 13.309 0.212 -16.526 1.00 97.56 99 GLU A N 1
ATOM 778 C CA . GLU A 1 99 ? 14.443 0.939 -15.941 1.00 97.56 99 GLU A CA 1
ATOM 779 C C . GLU A 1 99 ? 14.006 2.079 -15.004 1.00 97.56 99 GLU A C 1
ATOM 781 O O . GLU A 1 99 ? 14.710 2.382 -14.039 1.00 97.56 99 GLU A O 1
ATOM 786 N N . ALA A 1 100 ? 12.819 2.664 -15.209 1.00 97.56 100 ALA A N 1
ATOM 787 C CA . ALA A 1 100 ? 12.298 3.711 -14.330 1.00 97.56 100 ALA A CA 1
ATOM 788 C C . ALA A 1 100 ? 11.992 3.154 -12.930 1.00 97.56 100 ALA A C 1
ATOM 790 O O . ALA A 1 100 ? 12.464 3.686 -11.922 1.00 97.56 100 ALA A O 1
ATOM 791 N N . HIS A 1 101 ? 11.270 2.031 -12.849 1.00 96.56 101 HIS A N 1
ATOM 792 C CA . HIS A 1 101 ? 10.965 1.394 -11.564 1.00 96.56 101 HIS A CA 1
ATOM 793 C C . HIS A 1 101 ? 12.203 0.810 -10.885 1.00 96.56 101 HIS A C 1
ATOM 795 O O . HIS A 1 101 ? 12.299 0.843 -9.656 1.00 96.56 101 HIS A O 1
ATOM 801 N N . LYS A 1 102 ? 13.180 0.338 -11.663 1.00 97.56 102 LYS A N 1
ATOM 802 C CA . LYS A 1 102 ? 14.482 -0.088 -11.144 1.00 97.56 102 LYS A CA 1
ATOM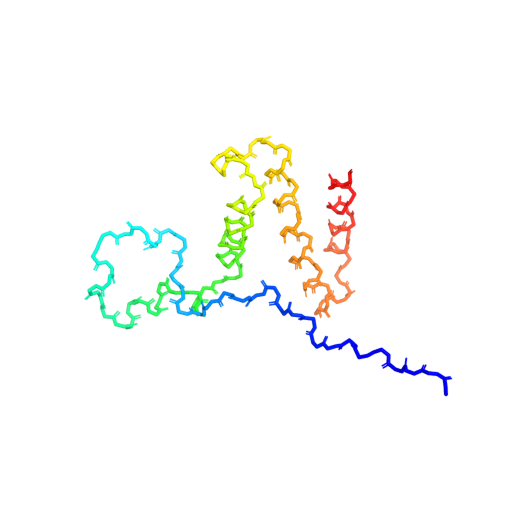 803 C C . LYS A 1 102 ? 15.235 1.069 -10.487 1.00 97.56 102 LYS A C 1
ATOM 805 O O . LYS A 1 102 ? 15.742 0.905 -9.379 1.00 97.56 102 LYS A O 1
ATOM 810 N N . HIS A 1 103 ? 15.256 2.242 -11.121 1.00 97.62 103 HIS A N 1
ATOM 811 C CA . HIS A 1 103 ? 15.853 3.440 -10.534 1.00 97.62 103 HIS A CA 1
ATOM 812 C C . HIS A 1 103 ? 15.137 3.853 -9.239 1.00 97.62 103 HIS A C 1
ATOM 814 O O . HIS A 1 103 ? 15.786 4.048 -8.210 1.00 97.62 103 HIS A O 1
ATOM 820 N N . TYR A 1 104 ? 13.798 3.897 -9.239 1.00 97.06 104 TYR A N 1
ATOM 821 C CA . TYR A 1 104 ? 13.035 4.212 -8.028 1.00 97.06 104 TYR A CA 1
ATOM 822 C C . TYR A 1 104 ? 13.272 3.213 -6.896 1.00 97.06 104 TYR A C 1
ATOM 824 O O . TYR A 1 104 ? 13.384 3.629 -5.744 1.00 97.06 104 TYR A O 1
ATOM 832 N N . LEU A 1 105 ? 13.377 1.917 -7.196 1.00 97.31 105 LEU A N 1
ATOM 833 C CA . LEU A 1 105 ? 13.686 0.893 -6.201 1.00 97.31 105 LEU A CA 1
ATOM 834 C C . LEU A 1 105 ? 15.025 1.177 -5.508 1.00 97.31 105 LEU A C 1
ATOM 836 O O . LEU A 1 105 ? 15.066 1.237 -4.280 1.00 97.31 105 LEU A O 1
ATOM 840 N N . LEU A 1 106 ? 16.091 1.405 -6.280 1.00 97.56 106 LEU A N 1
ATOM 841 C CA . LEU A 1 106 ? 17.423 1.692 -5.737 1.00 97.56 106 LEU A CA 1
ATOM 842 C C . LEU A 1 106 ? 17.427 2.966 -4.885 1.00 97.56 106 LEU A C 1
ATOM 844 O O . LEU A 1 106 ? 17.935 2.950 -3.767 1.00 97.56 106 LEU A O 1
ATOM 848 N N . MET A 1 107 ? 16.785 4.033 -5.366 1.00 97.81 107 MET A N 1
ATOM 849 C CA . MET A 1 107 ? 16.678 5.296 -4.632 1.00 97.81 107 MET A CA 1
ATOM 850 C C . MET A 1 107 ? 15.931 5.132 -3.299 1.00 97.81 107 MET A C 1
ATOM 852 O O . MET A 1 107 ? 16.336 5.696 -2.288 1.00 97.81 107 MET A O 1
ATOM 856 N N . ARG A 1 108 ? 14.841 4.349 -3.256 1.00 97.62 108 ARG A N 1
ATOM 857 C CA . ARG A 1 108 ? 14.103 4.111 -2.001 1.00 97.62 108 ARG A CA 1
ATOM 858 C C . ARG A 1 108 ? 14.859 3.210 -1.033 1.00 97.62 108 ARG A C 1
ATOM 860 O O . ARG A 1 108 ? 14.729 3.408 0.170 1.00 97.62 108 ARG A O 1
ATOM 867 N N . ILE A 1 109 ? 15.622 2.237 -1.538 1.00 97.38 109 ILE A N 1
ATOM 868 C CA . ILE A 1 109 ? 16.513 1.421 -0.705 1.00 97.38 109 ILE A CA 1
ATOM 869 C C . ILE A 1 109 ? 17.540 2.314 -0.018 1.00 97.38 109 ILE A C 1
ATOM 871 O O . ILE A 1 109 ? 17.761 2.142 1.175 1.00 97.38 109 ILE A O 1
ATOM 875 N N . ASP A 1 110 ? 18.129 3.255 -0.755 1.00 97.38 110 ASP A N 1
ATOM 876 C CA . ASP A 1 110 ? 19.115 4.185 -0.212 1.00 97.38 110 ASP A CA 1
ATOM 877 C C . ASP A 1 110 ? 18.498 5.143 0.810 1.00 97.38 110 ASP A C 1
ATOM 879 O O . ASP A 1 110 ? 18.995 5.244 1.920 1.00 97.38 110 ASP A O 1
ATOM 883 N N . GLN A 1 111 ? 17.330 5.721 0.504 1.00 95.94 111 GLN A N 1
ATOM 884 C CA . GLN A 1 111 ? 16.603 6.607 1.423 1.00 95.94 111 GLN A CA 1
ATOM 885 C C . GLN A 1 111 ? 16.229 5.948 2.765 1.00 95.94 111 GLN A C 1
ATOM 887 O O . GLN A 1 111 ? 15.988 6.645 3.744 1.00 95.94 111 GLN A O 1
ATOM 892 N N . ARG A 1 112 ? 16.089 4.618 2.805 1.00 96.12 112 ARG A N 1
ATOM 893 C CA . ARG A 1 112 ? 15.734 3.887 4.030 1.00 96.12 112 ARG A CA 1
ATOM 894 C C . ARG A 1 112 ? 16.951 3.592 4.921 1.00 96.12 112 ARG A C 1
ATOM 896 O O . ARG A 1 112 ? 16.739 3.241 6.078 1.00 96.12 112 ARG A O 1
ATOM 903 N N . LYS A 1 113 ? 18.170 3.608 4.371 1.00 90.50 113 LYS A N 1
ATOM 904 C CA . LYS A 1 113 ? 19.397 3.351 5.140 1.00 90.50 113 LYS A CA 1
ATOM 905 C C . LYS A 1 113 ? 19.675 4.493 6.105 1.00 90.50 113 LYS A C 1
ATOM 907 O O . LYS A 1 113 ? 20.202 4.166 7.187 1.00 90.50 113 LYS A O 1
#

Radius of gyration: 17.6 Å; chains: 1; bounding box: 54×46×38 Å

InterPro domains:
  IPR000589 Small ribosomal subunit protein uS15 [PF00312] (58-113)
  IPR009068 uS15/NS1, RNA-binding domain superfamily [SSF47060] (54-113)
  IPR052137 Universal small ribosomal subunit uS15 [PTHR46685] (4-113)

pLDDT: mean 87.01, std 18.7, range [31.52, 97.94]

Sequence (113 aa):
MLSRNQSGPAKTMNGLPPSMLLKDYQNVPGIEKDDDVVKRLLSLEMANQKEKLKIQQEQLMNKVVANPEDTSSLDAGIVALTIKIRNYEKHMQKHRKDEAHKHYLLMRIDQRK